Protein AF-A0A485M1F8-F1 (afdb_monomer_lite)

Radius of gyration: 15.32 Å; chains: 1; bounding box: 45×26×35 Å

Foldseek 3Di:
DVVVVVVPDDCDPVNLQVVLQVVLVVVLVVVVVVVPDDSVQRDDDGDPDLADPDDPPDDSPDDDDDDD

Secondary structure (DSSP, 8-state):
-HHHHHHH----HHHHHHHHHHHHHHHHHHHHHT-SS-GGG------S-SS----TT--SS-------

Organism: NCBI:txid1263854

Sequence (68 aa):
MEKLIRENIEVTDSDLRLLALNRAQQVKACLMGMQVIDPARIFLVEKNNLSPDEKPGKSKSRAEITLK

Structure (mmCIF, N/CA/C/O backbone):
data_AF-A0A485M1F8-F1
#
_entry.id   AF-A0A485M1F8-F1
#
loop_
_atom_site.group_PDB
_atom_site.id
_atom_site.type_symbol
_atom_site.label_atom_id
_atom_site.label_alt_id
_atom_site.label_comp_id
_atom_site.label_asym_id
_atom_site.label_entity_id
_atom_site.label_seq_id
_atom_site.pdbx_PDB_ins_code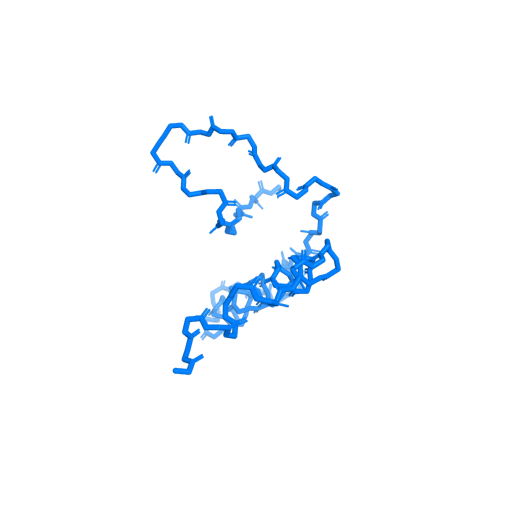
_atom_site.Cartn_x
_atom_site.Cartn_y
_atom_site.Cartn_z
_atom_site.occupancy
_atom_site.B_iso_or_equiv
_atom_site.auth_seq_id
_atom_site.auth_comp_id
_atom_site.auth_asym_id
_atom_site.auth_atom_id
_atom_site.pdbx_PDB_model_num
ATOM 1 N N . MET A 1 1 ? -30.675 5.656 10.705 1.00 59.38 1 MET A N 1
ATOM 2 C CA . MET A 1 1 ? -29.981 4.359 10.547 1.00 59.38 1 MET A CA 1
ATOM 3 C C . MET A 1 1 ? -28.474 4.510 10.363 1.00 59.38 1 MET A C 1
ATOM 5 O O . MET A 1 1 ? -27.751 3.812 11.053 1.00 59.38 1 MET A O 1
ATOM 9 N N . GLU A 1 2 ? -27.975 5.439 9.538 1.00 61.81 2 GLU A N 1
ATOM 10 C CA . GLU A 1 2 ? -26.521 5.607 9.307 1.00 61.81 2 GLU A CA 1
ATOM 11 C C . GLU A 1 2 ? -25.668 5.845 10.571 1.00 61.81 2 GLU A C 1
ATOM 13 O O . GLU A 1 2 ? -24.548 5.347 10.643 1.00 61.81 2 GLU A O 1
ATOM 18 N N . LYS A 1 3 ? -26.184 6.568 11.580 1.00 63.25 3 LYS A N 1
ATOM 19 C CA . LYS A 1 3 ? -25.463 6.803 12.848 1.00 63.25 3 LYS A CA 1
ATOM 20 C C . LYS A 1 3 ? -25.187 5.514 13.632 1.00 63.25 3 LYS A C 1
ATOM 22 O O . LYS A 1 3 ? -24.044 5.284 13.999 1.00 63.25 3 LYS A O 1
ATOM 27 N N . LEU A 1 4 ? -26.197 4.654 13.798 1.00 66.19 4 LEU A N 1
ATOM 28 C CA . LEU A 1 4 ? -26.053 3.383 14.524 1.00 66.19 4 LEU A CA 1
ATOM 29 C C . LEU A 1 4 ? -25.034 2.449 13.860 1.00 66.19 4 LEU A C 1
ATOM 31 O O . LEU A 1 4 ? -24.315 1.732 14.546 1.00 66.19 4 LEU A O 1
ATOM 35 N N . ILE A 1 5 ? -24.975 2.462 12.525 1.00 66.31 5 ILE A N 1
ATOM 36 C CA . ILE A 1 5 ? -24.045 1.627 11.757 1.00 66.31 5 ILE A CA 1
ATOM 37 C C . ILE A 1 5 ? -22.602 2.093 11.985 1.00 66.31 5 ILE A C 1
ATOM 39 O O . ILE A 1 5 ? -21.731 1.269 12.226 1.00 66.31 5 ILE A O 1
ATOM 43 N N . ARG A 1 6 ? -22.340 3.407 11.973 1.00 63.75 6 ARG A N 1
ATOM 44 C CA . ARG A 1 6 ? -20.991 3.943 12.235 1.00 63.75 6 ARG A CA 1
ATOM 45 C C . ARG A 1 6 ? -20.522 3.717 13.670 1.00 63.75 6 ARG A C 1
ATOM 47 O O . ARG A 1 6 ? -19.328 3.565 13.880 1.00 63.75 6 ARG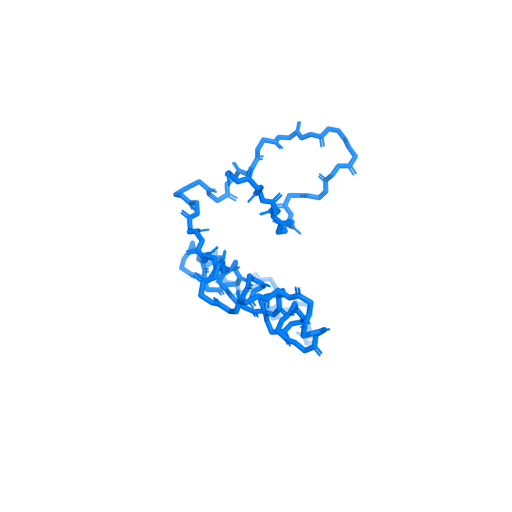 A O 1
ATOM 54 N N . GLU A 1 7 ? -21.441 3.712 14.631 1.00 67.62 7 GLU A N 1
ATOM 55 C CA . GLU A 1 7 ? -21.125 3.511 16.051 1.00 67.62 7 GLU A CA 1
ATOM 56 C C . GLU A 1 7 ? -20.799 2.052 16.401 1.00 67.62 7 GLU A C 1
ATOM 58 O O . GLU A 1 7 ? -20.105 1.820 17.383 1.00 67.62 7 GLU A O 1
ATOM 63 N N . ASN A 1 8 ? -21.261 1.080 15.604 1.00 72.81 8 ASN A N 1
ATOM 64 C CA . ASN A 1 8 ? -21.078 -0.354 15.878 1.00 72.81 8 ASN A CA 1
ATOM 65 C C . ASN A 1 8 ? -20.129 -1.065 14.897 1.00 72.81 8 ASN A C 1
ATOM 67 O O . ASN A 1 8 ? -19.920 -2.269 15.021 1.00 72.81 8 ASN A O 1
ATOM 71 N N . ILE A 1 9 ? -19.568 -0.362 13.908 1.00 73.94 9 ILE A N 1
ATOM 72 C CA . ILE A 1 9 ? -18.514 -0.929 13.061 1.00 73.94 9 ILE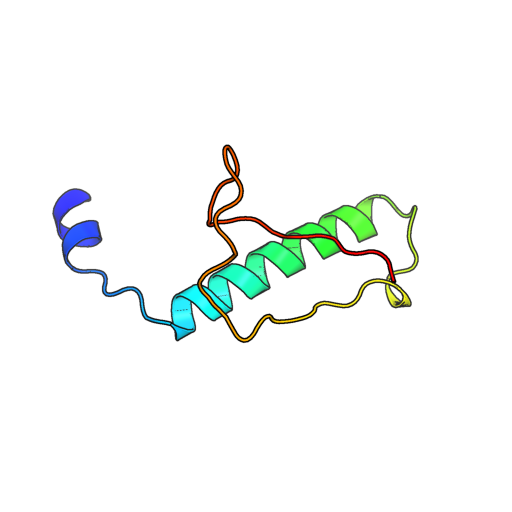 A CA 1
ATOM 73 C C . ILE A 1 9 ? -17.195 -0.832 13.822 1.00 73.94 9 ILE A C 1
ATOM 75 O O . ILE A 1 9 ? -16.603 0.242 13.944 1.00 73.94 9 ILE A O 1
ATOM 79 N N . GLU A 1 10 ? -16.729 -1.974 14.312 1.00 75.06 10 GLU A N 1
ATOM 80 C CA . GLU A 1 10 ? -15.359 -2.119 14.782 1.00 75.06 10 GLU A CA 1
ATOM 81 C C . GLU A 1 10 ? -14.419 -2.110 13.574 1.00 75.06 10 GLU A C 1
ATOM 83 O O . GLU A 1 10 ? -14.502 -2.964 12.692 1.00 75.06 10 GLU A O 1
ATOM 88 N N . VAL A 1 11 ? -13.540 -1.110 13.511 1.00 76.12 11 VAL A N 1
ATOM 89 C CA . VAL A 1 11 ? -12.476 -1.047 12.506 1.00 76.12 11 VAL A CA 1
ATOM 90 C C . VAL A 1 11 ? -11.274 -1.786 13.071 1.00 76.12 11 VAL A C 1
ATOM 92 O O . VAL A 1 11 ? -10.654 -1.313 14.024 1.00 76.12 11 VAL A O 1
ATOM 95 N N . THR A 1 12 ? -10.938 -2.935 12.492 1.00 81.75 12 THR A N 1
ATOM 96 C CA . THR A 1 12 ? -9.763 -3.701 12.914 1.00 81.75 12 THR A CA 1
ATOM 97 C C . THR A 1 12 ? -8.498 -3.214 12.207 1.00 81.75 12 THR A C 1
ATOM 99 O O . THR A 1 12 ? -8.544 -2.590 11.142 1.00 81.75 12 THR A O 1
ATOM 102 N N . ASP A 1 13 ? -7.333 -3.554 12.756 1.00 76.56 13 ASP A N 1
ATOM 103 C CA . ASP A 1 13 ? -6.043 -3.274 12.109 1.00 76.56 13 ASP A CA 1
ATOM 104 C C . ASP A 1 13 ? -5.933 -3.932 10.723 1.00 76.56 13 ASP A C 1
ATOM 106 O O . ASP A 1 13 ? -5.309 -3.386 9.809 1.00 76.56 13 ASP A O 1
ATOM 110 N N . SER A 1 14 ? -6.595 -5.077 10.535 1.00 79.56 14 SER A N 1
ATOM 111 C CA . SER A 1 14 ? -6.689 -5.761 9.242 1.00 79.56 14 SER A CA 1
ATOM 112 C C . SER A 1 14 ? -7.464 -4.929 8.218 1.00 79.56 14 SER A C 1
ATOM 114 O O . SER A 1 14 ? -7.048 -4.835 7.062 1.00 79.56 14 SER A O 1
ATOM 116 N N . ASP A 1 15 ? -8.543 -4.265 8.637 1.00 80.50 15 ASP A N 1
ATOM 117 C CA . ASP A 1 15 ? -9.323 -3.378 7.770 1.00 80.50 15 ASP A CA 1
ATOM 118 C C . ASP A 1 15 ? -8.513 -2.141 7.372 1.00 80.50 15 ASP A C 1
ATOM 120 O O . ASP A 1 15 ? -8.512 -1.734 6.208 1.00 80.50 15 ASP A O 1
ATOM 124 N N . LEU A 1 16 ? -7.754 -1.571 8.314 1.00 80.06 16 LEU A N 1
ATOM 125 C CA . LEU A 1 16 ? -6.848 -0.454 8.033 1.00 80.06 16 LEU A CA 1
ATOM 126 C C . LEU A 1 16 ? -5.737 -0.853 7.053 1.00 80.06 16 LEU A C 1
ATOM 128 O O . LEU A 1 16 ? -5.401 -0.078 6.151 1.00 80.06 16 LEU A O 1
ATOM 132 N N . ARG A 1 17 ? -5.208 -2.075 7.180 1.00 80.44 17 ARG A N 1
ATOM 133 C CA . ARG A 1 17 ? -4.224 -2.650 6.255 1.00 80.44 17 ARG A CA 1
ATOM 134 C C . ARG A 1 17 ? -4.797 -2.811 4.847 1.00 80.44 17 ARG A C 1
ATOM 136 O O . ARG A 1 17 ? -4.180 -2.360 3.879 1.00 80.44 17 ARG A O 1
ATOM 143 N N . LEU A 1 18 ? -5.995 -3.386 4.723 1.00 84.31 18 LEU A N 1
ATOM 144 C CA . LEU A 1 18 ? -6.693 -3.526 3.439 1.00 84.31 18 LEU A CA 1
ATOM 145 C C . LEU A 1 18 ? -6.976 -2.162 2.800 1.00 84.31 18 LEU A C 1
ATOM 147 O O . LEU A 1 18 ? -6.749 -1.975 1.603 1.00 84.31 18 LEU A O 1
ATOM 151 N N . LEU A 1 19 ? -7.403 -1.183 3.599 1.00 84.94 19 LEU A N 1
ATOM 152 C CA . LEU A 1 19 ? -7.649 0.182 3.144 1.00 84.94 19 LEU A CA 1
ATOM 153 C C . LEU A 1 19 ? -6.369 0.863 2.635 1.00 84.94 19 LEU A C 1
ATOM 155 O O . LEU A 1 19 ? -6.393 1.530 1.597 1.00 84.94 19 LEU A O 1
ATOM 159 N N . ALA A 1 20 ? -5.246 0.703 3.340 1.00 82.50 20 ALA A N 1
ATOM 160 C CA . ALA A 1 20 ? -3.953 1.233 2.914 1.00 82.50 20 AL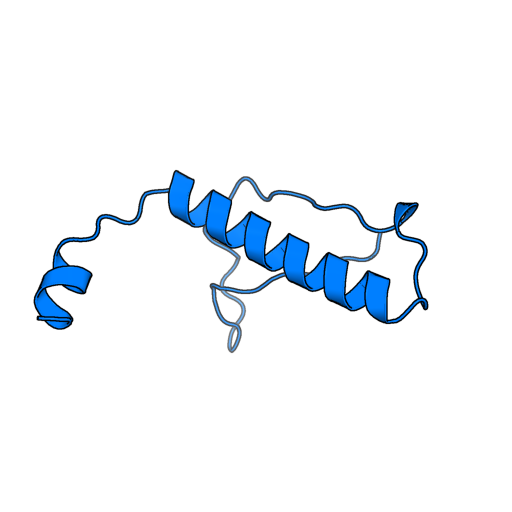A A CA 1
ATOM 161 C C . ALA A 1 20 ? -3.496 0.609 1.585 1.00 82.50 20 ALA A C 1
ATOM 163 O O . ALA A 1 20 ? -3.076 1.330 0.675 1.00 82.50 20 ALA A O 1
ATOM 164 N N . LEU A 1 21 ? -3.647 -0.711 1.446 1.00 84.44 21 LEU A N 1
ATOM 165 C CA . LEU A 1 21 ? -3.306 -1.441 0.228 1.00 84.44 21 LEU A CA 1
ATOM 166 C C . LEU A 1 21 ? -4.169 -0.997 -0.960 1.00 84.44 21 LEU A C 1
ATOM 168 O O . LEU A 1 21 ? -3.632 -0.702 -2.028 1.00 84.44 21 LEU A O 1
ATOM 172 N N . ASN A 1 22 ? -5.483 -0.858 -0.764 1.00 87.50 22 ASN A N 1
ATOM 173 C CA . ASN A 1 22 ? -6.402 -0.398 -1.805 1.00 87.50 22 ASN A CA 1
ATOM 174 C C . ASN A 1 22 ? -6.047 1.014 -2.304 1.00 87.50 22 ASN A C 1
ATOM 176 O O . ASN A 1 22 ? -5.985 1.262 -3.509 1.00 87.50 22 ASN A O 1
ATOM 180 N N . ARG A 1 23 ? -5.715 1.931 -1.386 1.00 85.38 23 ARG A N 1
ATOM 181 C CA . ARG A 1 23 ? -5.268 3.291 -1.734 1.00 85.38 23 ARG A CA 1
ATOM 182 C C . ARG A 1 23 ? -3.980 3.284 -2.545 1.00 85.38 23 ARG A C 1
ATOM 184 O O . ARG A 1 23 ? -3.878 3.993 -3.543 1.00 85.38 23 ARG A O 1
ATOM 191 N N . ALA A 1 24 ? -3.001 2.479 -2.143 1.00 85.62 24 ALA A N 1
ATOM 192 C CA . ALA A 1 24 ? -1.739 2.381 -2.862 1.00 85.62 24 ALA A CA 1
ATOM 193 C C . ALA A 1 24 ? -1.931 1.762 -4.264 1.00 85.62 24 ALA A C 1
ATOM 195 O O . ALA A 1 24 ? -1.332 2.228 -5.236 1.00 85.62 24 ALA A O 1
ATOM 196 N N . GLN A 1 25 ? -2.826 0.776 -4.400 1.00 86.94 25 GLN A N 1
ATOM 197 C CA . GLN A 1 25 ? -3.212 0.205 -5.694 1.00 86.94 25 GLN A CA 1
ATOM 198 C C . GLN A 1 25 ? -3.882 1.232 -6.614 1.00 86.94 25 GLN A C 1
ATOM 200 O O . GLN A 1 25 ? -3.540 1.283 -7.794 1.00 86.94 25 GLN A O 1
ATOM 205 N N . GLN A 1 26 ? -4.779 2.079 -6.097 1.00 87.56 26 GLN A N 1
ATOM 206 C CA . GLN A 1 26 ? -5.384 3.157 -6.890 1.00 87.56 26 GLN A CA 1
ATOM 207 C C . GLN A 1 26 ? -4.336 4.142 -7.414 1.00 87.56 26 GLN A C 1
ATOM 209 O O . GLN A 1 26 ? -4.377 4.519 -8.585 1.00 87.56 26 GLN A O 1
ATOM 214 N N . VAL A 1 27 ? -3.361 4.521 -6.581 1.00 85.69 27 VAL A N 1
ATOM 215 C CA . VAL A 1 27 ? -2.253 5.388 -7.012 1.00 85.69 27 VAL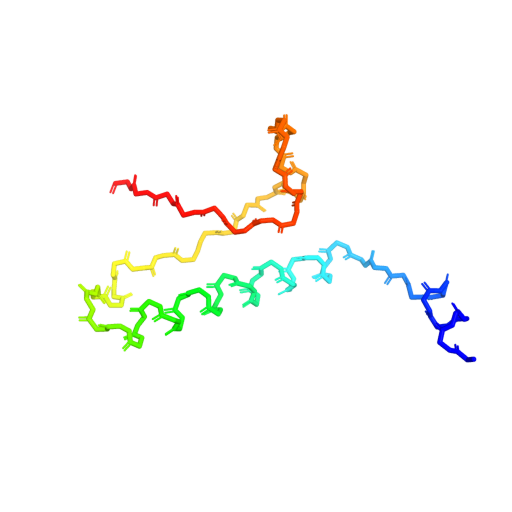 A CA 1
ATOM 216 C C . VAL A 1 27 ? -1.430 4.707 -8.107 1.00 85.69 27 VAL A C 1
ATOM 218 O O . VAL A 1 27 ? -1.152 5.330 -9.129 1.00 85.69 27 VAL A O 1
ATOM 221 N N . LYS A 1 28 ? -1.100 3.417 -7.950 1.00 84.81 28 LYS A N 1
ATOM 222 C CA . LYS A 1 28 ? -0.414 2.640 -8.995 1.00 84.81 28 LYS A CA 1
ATOM 223 C C . LYS A 1 28 ? -1.214 2.615 -10.300 1.00 84.81 28 LYS A C 1
ATOM 225 O O . LYS A 1 28 ? -0.637 2.856 -11.353 1.00 84.81 28 LYS A O 1
ATOM 230 N N . ALA A 1 29 ? -2.519 2.354 -10.241 1.00 86.44 29 ALA A N 1
ATOM 231 C CA . ALA A 1 29 ? -3.380 2.324 -11.421 1.00 86.44 29 ALA A CA 1
ATOM 232 C C . ALA A 1 29 ? -3.417 3.685 -12.138 1.00 86.44 29 ALA A C 1
ATOM 234 O O . ALA A 1 29 ? -3.302 3.734 -13.361 1.00 86.44 29 ALA A O 1
ATOM 235 N N . CYS A 1 30 ? -3.494 4.784 -11.382 1.00 86.19 30 CYS A N 1
ATOM 236 C CA . CYS A 1 30 ? -3.419 6.139 -11.925 1.00 86.19 30 CYS A CA 1
ATOM 237 C C . CYS A 1 30 ? -2.079 6.388 -12.640 1.00 86.19 30 CYS A C 1
ATOM 239 O O . CYS A 1 30 ? -2.063 6.801 -13.797 1.00 86.19 30 CYS A O 1
ATOM 241 N N . LEU A 1 31 ? -0.956 6.042 -11.997 1.00 83.56 31 LEU A N 1
ATOM 242 C CA . LEU A 1 31 ? 0.385 6.190 -12.577 1.00 83.56 31 LEU A CA 1
ATOM 243 C C . LEU A 1 31 ? 0.580 5.334 -13.839 1.00 83.56 31 LEU A C 1
ATOM 245 O O . LEU A 1 31 ? 1.192 5.795 -14.800 1.00 83.56 31 LEU A O 1
ATOM 249 N N . MET A 1 32 ? 0.033 4.114 -13.864 1.00 83.75 32 MET A N 1
ATOM 250 C CA . MET A 1 32 ? 0.049 3.253 -15.052 1.00 83.75 32 MET A CA 1
ATOM 251 C C . MET A 1 32 ? -0.782 3.843 -16.198 1.00 83.75 32 MET A C 1
ATOM 253 O O . MET A 1 32 ? -0.355 3.794 -17.349 1.00 83.75 32 MET A O 1
ATOM 257 N N . GLY A 1 33 ? -1.940 4.438 -15.893 1.00 82.88 33 GLY A N 1
ATOM 258 C CA . GLY A 1 33 ? -2.795 5.096 -16.885 1.00 82.88 33 GLY A CA 1
ATOM 259 C C . GLY A 1 33 ? -2.138 6.306 -17.553 1.00 82.88 33 GLY A C 1
ATOM 260 O O . GLY A 1 33 ? -2.418 6.589 -18.713 1.00 82.88 33 GLY A O 1
ATOM 261 N N . MET A 1 34 ? -1.217 6.984 -16.860 1.00 81.12 34 MET A N 1
ATOM 262 C CA . MET A 1 34 ? -0.459 8.104 -17.425 1.00 81.12 34 MET A CA 1
ATOM 263 C C . MET A 1 34 ? 0.609 7.660 -18.442 1.00 81.12 34 MET A C 1
ATOM 265 O O . MET A 1 34 ? 1.110 8.507 -19.171 1.00 81.12 34 MET A O 1
ATOM 269 N N . GLN A 1 35 ? 0.978 6.370 -18.495 1.00 76.50 35 GLN A N 1
ATOM 270 C CA . GLN A 1 35 ? 2.020 5.795 -19.375 1.00 76.50 35 GLN A CA 1
ATOM 271 C C . GLN A 1 35 ? 3.412 6.465 -19.304 1.00 76.50 35 GLN A C 1
ATOM 273 O O . GLN A 1 35 ? 4.294 6.155 -20.098 1.00 76.50 35 GLN A O 1
ATOM 278 N N . VAL A 1 36 ? 3.650 7.348 -18.328 1.00 76.88 36 VAL A N 1
ATOM 279 C CA . VAL A 1 36 ? 4.940 8.038 -18.137 1.00 76.88 36 VAL A CA 1
ATOM 280 C C . VAL A 1 36 ? 5.964 7.147 -17.418 1.00 76.88 36 VAL A C 1
ATOM 282 O O . VAL A 1 36 ? 7.168 7.369 -17.523 1.00 76.88 36 VAL A O 1
ATOM 285 N N . ILE A 1 37 ? 5.505 6.140 -16.668 1.00 78.38 37 ILE A N 1
ATOM 286 C CA . ILE A 1 37 ? 6.345 5.331 -15.776 1.00 78.38 37 ILE A CA 1
ATOM 287 C C . ILE A 1 37 ? 6.143 3.850 -16.085 1.00 78.38 37 ILE A C 1
ATOM 289 O O . ILE A 1 37 ? 5.012 3.367 -16.139 1.00 78.38 37 ILE A O 1
ATOM 293 N N . ASP A 1 38 ? 7.252 3.124 -16.239 1.00 77.56 38 ASP A N 1
ATOM 294 C CA . ASP A 1 38 ? 7.233 1.674 -16.409 1.00 77.56 38 ASP A CA 1
ATOM 295 C C . ASP A 1 38 ? 6.627 0.994 -15.158 1.00 77.56 38 ASP A C 1
ATOM 297 O O . ASP A 1 38 ? 7.119 1.220 -14.043 1.00 77.56 38 ASP A O 1
ATOM 301 N N . PRO A 1 39 ? 5.587 0.149 -15.304 1.00 76.75 39 PRO A N 1
ATOM 302 C CA . PRO A 1 39 ? 4.946 -0.541 -14.186 1.00 76.75 39 PRO A CA 1
ATOM 303 C C . PRO A 1 39 ? 5.906 -1.371 -13.327 1.00 76.75 39 PRO A C 1
ATOM 305 O O . PRO A 1 39 ? 5.657 -1.530 -12.130 1.00 76.75 39 PRO A O 1
ATOM 308 N N . ALA A 1 40 ? 6.996 -1.882 -13.908 1.00 80.88 40 ALA A N 1
ATOM 309 C CA . ALA A 1 40 ? 8.015 -2.658 -13.206 1.00 80.88 40 ALA A CA 1
ATOM 310 C C . ALA A 1 40 ? 8.837 -1.814 -12.218 1.00 80.88 40 ALA A C 1
ATOM 312 O O . ALA A 1 40 ? 9.494 -2.365 -11.338 1.00 80.88 40 ALA A O 1
ATOM 313 N N . ARG A 1 41 ? 8.787 -0.479 -12.329 1.00 80.50 41 ARG A N 1
ATOM 314 C CA . ARG A 1 41 ? 9.457 0.456 -11.410 1.00 80.50 41 ARG A CA 1
ATOM 315 C C . ARG A 1 41 ? 8.572 0.891 -10.239 1.00 80.50 41 ARG A C 1
ATOM 317 O O . ARG A 1 41 ? 9.049 1.595 -9.352 1.00 80.50 41 ARG A O 1
ATOM 324 N N . ILE A 1 42 ? 7.293 0.504 -10.225 1.00 79.88 42 ILE A N 1
ATOM 325 C CA . ILE A 1 42 ? 6.340 0.894 -9.181 1.00 79.88 42 ILE A CA 1
ATOM 326 C C . ILE A 1 42 ? 6.206 -0.237 -8.162 1.00 79.88 42 ILE A C 1
ATOM 328 O O . ILE A 1 42 ? 5.552 -1.255 -8.410 1.00 79.88 42 ILE A O 1
ATOM 332 N N . PHE A 1 43 ? 6.770 -0.016 -6.978 1.00 82.38 43 PHE A N 1
ATOM 333 C CA . PHE A 1 43 ? 6.722 -0.962 -5.869 1.00 82.38 43 PHE A CA 1
ATOM 334 C C . PHE A 1 43 ? 5.684 -0.530 -4.833 1.00 82.38 43 PHE A C 1
ATOM 336 O O . PHE A 1 43 ? 5.693 0.601 -4.349 1.00 82.38 43 PHE A O 1
ATOM 343 N N . LEU A 1 44 ? 4.789 -1.452 -4.482 1.00 81.50 44 LEU A N 1
ATOM 344 C CA . LEU A 1 44 ? 3.858 -1.292 -3.369 1.00 81.50 44 LEU A CA 1
ATOM 345 C C . LEU A 1 44 ? 4.570 -1.761 -2.100 1.00 81.50 44 LEU A C 1
ATOM 347 O O . LEU A 1 44 ? 4.822 -2.952 -1.942 1.00 81.50 44 LEU A O 1
ATOM 351 N N . VAL A 1 45 ? 4.925 -0.822 -1.225 1.00 79.75 45 VAL A N 1
ATOM 352 C CA . VAL A 1 45 ? 5.565 -1.123 0.060 1.00 79.75 45 VAL A CA 1
ATOM 353 C C . VAL A 1 45 ? 4.544 -0.939 1.165 1.00 79.75 45 VAL A C 1
ATOM 355 O O . VAL A 1 45 ? 3.970 0.139 1.322 1.00 79.75 45 VAL A O 1
ATOM 358 N N . GLU A 1 46 ? 4.336 -1.991 1.944 1.00 73.69 46 GLU A N 1
ATOM 359 C CA . GLU A 1 46 ? 3.507 -1.915 3.134 1.00 73.69 46 GLU A CA 1
ATOM 360 C C . GLU A 1 46 ? 4.333 -1.407 4.323 1.00 73.69 46 GLU A C 1
ATOM 362 O O . GLU A 1 46 ? 5.437 -1.891 4.578 1.00 73.69 46 GLU A O 1
ATOM 367 N N . LYS A 1 47 ? 3.820 -0.410 5.052 1.00 69.00 47 LYS A N 1
ATOM 368 C CA . LYS A 1 47 ? 4.427 0.040 6.311 1.00 69.00 47 LYS A CA 1
ATOM 369 C C . LYS A 1 47 ? 3.854 -0.784 7.465 1.00 69.00 47 LYS A C 1
ATOM 371 O O . LYS A 1 47 ? 2.644 -0.823 7.636 1.00 69.00 47 LYS A O 1
ATOM 376 N N . ASN A 1 48 ? 4.734 -1.339 8.302 1.00 62.19 48 ASN A N 1
ATOM 377 C CA . ASN A 1 48 ? 4.343 -2.055 9.527 1.00 62.19 48 ASN A CA 1
ATOM 378 C C . ASN A 1 48 ? 3.678 -1.153 10.583 1.00 62.19 48 ASN A C 1
ATOM 380 O O . ASN A 1 48 ? 3.008 -1.665 11.471 1.00 62.19 48 ASN A O 1
ATOM 384 N N . ASN A 1 49 ? 3.857 0.171 10.502 1.00 61.34 49 ASN A N 1
ATOM 385 C CA . ASN A 1 49 ? 3.214 1.123 11.407 1.00 61.34 49 ASN A CA 1
ATOM 386 C C . ASN A 1 49 ? 1.989 1.761 10.749 1.00 61.34 49 ASN A C 1
ATOM 388 O O . ASN A 1 49 ? 2.112 2.498 9.767 1.00 61.34 49 ASN A O 1
ATOM 392 N N . LEU A 1 50 ? 0.826 1.518 11.357 1.00 58.88 50 LEU A N 1
ATOM 393 C CA . LEU A 1 50 ? -0.467 2.115 11.003 1.00 58.88 50 LEU A CA 1
ATOM 394 C C . LEU A 1 50 ? -0.586 3.586 11.445 1.00 58.88 50 LEU A C 1
ATOM 396 O O . LEU A 1 50 ? -1.466 4.311 10.984 1.00 58.88 50 LEU A O 1
ATOM 400 N N . SER A 1 51 ? 0.321 4.048 12.306 1.00 59.53 51 SER A N 1
ATOM 401 C CA . SER A 1 51 ? 0.417 5.418 12.812 1.00 59.53 51 SER A CA 1
ATOM 402 C C . SER A 1 51 ? 1.592 6.150 12.143 1.00 59.53 51 SER A C 1
ATOM 404 O O . SER A 1 51 ? 2.746 5.967 12.534 1.00 59.53 51 SER A O 1
ATOM 406 N N . PRO A 1 52 ? 1.344 6.969 11.103 1.00 62.66 52 PRO A N 1
ATOM 407 C CA . PRO A 1 52 ? 2.395 7.768 10.482 1.00 62.66 52 PRO A CA 1
ATOM 408 C C . PRO A 1 52 ? 2.820 8.929 11.386 1.00 62.66 52 PRO A C 1
ATOM 410 O O . PRO A 1 52 ? 1.989 9.487 12.101 1.00 62.66 52 PRO A O 1
ATOM 413 N N . ASP A 1 53 ? 4.084 9.354 11.268 1.00 61.16 53 ASP A N 1
ATOM 414 C CA . ASP A 1 53 ? 4.596 10.545 11.955 1.00 61.16 53 ASP A CA 1
ATOM 415 C C . ASP A 1 53 ? 3.685 11.758 11.720 1.00 61.16 53 ASP A C 1
ATOM 417 O O . ASP A 1 53 ? 3.349 12.111 10.569 1.00 61.16 53 ASP A O 1
ATOM 421 N N . GLU A 1 54 ? 3.301 12.394 12.830 1.00 58.84 54 GLU A N 1
ATOM 422 C CA . GLU A 1 54 ? 2.497 13.610 12.866 1.00 58.84 54 GLU A CA 1
ATOM 423 C C . GLU A 1 54 ? 3.303 14.768 12.271 1.00 58.84 54 GLU A C 1
ATOM 425 O O . GLU A 1 54 ? 4.037 15.488 12.939 1.00 58.84 54 GLU A O 1
ATOM 430 N N . LYS A 1 55 ? 3.177 14.936 10.954 1.00 63.88 55 LYS A N 1
ATOM 431 C CA . LYS A 1 55 ? 3.662 16.119 10.242 1.00 63.88 55 LYS A CA 1
ATOM 432 C C . LYS A 1 55 ? 2.569 17.197 10.330 1.00 63.88 55 LYS A C 1
ATOM 434 O O . LYS A 1 55 ? 1.432 16.898 9.942 1.00 63.88 55 LYS A O 1
ATOM 439 N N . PRO A 1 56 ? 2.873 18.426 10.788 1.00 51.66 56 PRO A N 1
ATOM 440 C CA . PRO A 1 56 ? 1.872 19.483 10.908 1.00 51.66 56 PRO A CA 1
ATOM 441 C C . PRO A 1 56 ? 1.219 19.761 9.546 1.00 51.66 56 PRO A C 1
ATOM 443 O O . PRO A 1 56 ? 1.894 19.835 8.520 1.00 51.66 56 PRO A O 1
ATOM 446 N N . GLY A 1 57 ? -0.115 19.844 9.533 1.00 66.50 57 GLY A N 1
ATOM 447 C CA . GLY A 1 57 ? -0.914 20.106 8.330 1.00 66.50 57 GLY A CA 1
ATOM 448 C C . GLY A 1 57 ? -1.138 18.911 7.393 1.00 66.50 57 GLY A C 1
ATOM 449 O O . GLY A 1 57 ? -1.748 19.085 6.340 1.00 66.50 57 GLY A O 1
ATOM 450 N N . LYS A 1 58 ? -0.681 17.695 7.732 1.00 64.94 58 LYS A N 1
ATOM 451 C CA . LYS A 1 58 ? -0.882 16.507 6.885 1.00 64.94 58 LYS A CA 1
ATOM 452 C C . LYS A 1 58 ? -1.811 15.489 7.534 1.00 64.94 58 LYS A C 1
ATOM 454 O O . LYS A 1 58 ? -1.612 15.086 8.675 1.00 64.94 58 LYS A O 1
ATOM 459 N N . SER A 1 59 ? -2.772 14.994 6.753 1.00 64.75 59 SER A N 1
ATOM 460 C CA . SER A 1 59 ? -3.664 13.916 7.187 1.00 64.75 59 SER A CA 1
ATOM 461 C C . SER A 1 59 ? -2.873 12.663 7.583 1.00 64.75 59 SER A C 1
ATOM 463 O O . SER A 1 59 ? -1.877 12.310 6.935 1.00 64.75 59 SER A O 1
ATOM 465 N N . LYS A 1 60 ? -3.343 11.982 8.637 1.00 67.69 60 LYS A N 1
ATOM 466 C CA . LYS A 1 60 ? -2.874 10.645 9.047 1.00 67.69 60 LYS A CA 1
ATOM 467 C C . LYS A 1 60 ? -3.232 9.581 8.000 1.00 67.69 60 LYS A C 1
ATOM 469 O O . LYS A 1 60 ? -2.598 8.542 7.915 1.00 67.69 60 LYS A O 1
ATOM 474 N N . SER A 1 61 ? -4.212 9.873 7.149 1.00 68.25 61 SER A N 1
ATOM 475 C CA . SER A 1 61 ? -4.705 9.001 6.089 1.00 68.25 61 SER A CA 1
ATOM 476 C C . SER A 1 61 ? -4.119 9.414 4.729 1.00 68.25 61 SER A C 1
ATOM 478 O O . SER A 1 61 ? -4.842 9.924 3.872 1.00 68.25 61 SER A O 1
ATOM 480 N N . ARG A 1 62 ? -2.804 9.236 4.531 1.00 73.50 62 ARG A N 1
ATOM 481 C CA . ARG A 1 62 ? -2.093 9.630 3.297 1.00 73.50 62 ARG A CA 1
ATOM 482 C C . ARG A 1 62 ? -1.318 8.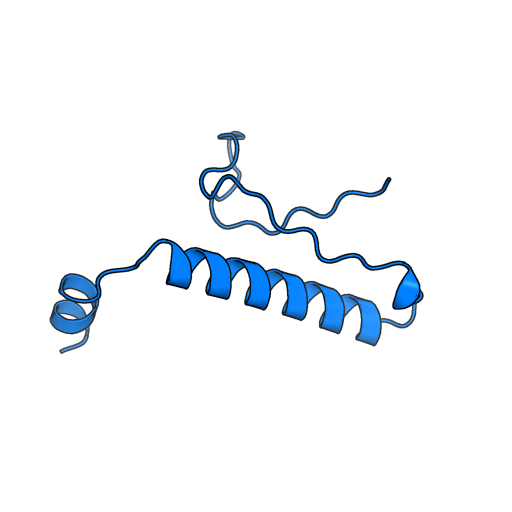469 2.669 1.00 73.50 62 ARG A C 1
ATOM 484 O O . ARG A 1 62 ? -0.727 7.673 3.390 1.00 73.50 62 ARG A O 1
ATOM 491 N N . ALA A 1 63 ? -1.278 8.420 1.338 1.00 71.69 63 ALA A N 1
ATOM 492 C CA . ALA A 1 63 ? -0.318 7.603 0.598 1.00 71.69 63 ALA A CA 1
ATOM 493 C C . ALA A 1 63 ? 0.973 8.418 0.406 1.00 71.69 63 ALA A C 1
ATOM 495 O O . ALA A 1 63 ? 0.920 9.569 -0.028 1.00 71.69 63 ALA A O 1
ATOM 496 N N . GLU A 1 64 ? 2.123 7.855 0.777 1.00 77.38 64 GLU A N 1
ATOM 497 C CA . GLU A 1 64 ? 3.431 8.508 0.651 1.00 77.38 64 GLU A CA 1
ATOM 498 C C . GLU A 1 64 ? 4.179 7.885 -0.531 1.00 77.38 64 GLU A C 1
ATOM 500 O O . GLU A 1 64 ? 4.396 6.676 -0.566 1.00 77.38 64 GLU A O 1
ATOM 505 N N . ILE A 1 65 ? 4.544 8.708 -1.516 1.00 77.94 65 ILE A N 1
ATOM 506 C CA . ILE A 1 65 ? 5.353 8.284 -2.661 1.00 77.94 65 ILE A CA 1
ATOM 507 C C . ILE A 1 65 ? 6.804 8.613 -2.328 1.00 77.94 65 ILE A C 1
ATOM 509 O O . ILE A 1 65 ? 7.123 9.759 -2.011 1.00 77.94 65 ILE A O 1
ATOM 513 N N . THR A 1 66 ? 7.673 7.609 -2.395 1.00 77.94 66 THR A N 1
ATOM 514 C CA . THR A 1 66 ? 9.106 7.768 -2.131 1.00 77.94 66 THR A CA 1
ATOM 515 C C . THR A 1 66 ? 9.874 7.281 -3.350 1.00 77.94 66 THR A C 1
ATOM 517 O O . THR A 1 66 ? 9.631 6.172 -3.819 1.00 77.94 66 THR A O 1
ATOM 520 N N . LEU A 1 67 ? 10.779 8.110 -3.863 1.00 74.50 67 LEU A N 1
ATOM 521 C CA . LEU A 1 67 ? 11.718 7.746 -4.922 1.00 74.50 67 LEU A CA 1
ATOM 522 C C . LEU A 1 67 ? 13.011 7.295 -4.234 1.00 74.50 67 LEU A C 1
ATOM 524 O O . LEU A 1 67 ? 13.547 8.041 -3.413 1.00 74.50 67 LEU A O 1
ATOM 528 N N . LYS A 1 68 ? 13.454 6.070 -4.509 1.00 66.75 68 LYS A N 1
ATOM 529 C CA . LYS A 1 68 ? 14.763 5.554 -4.098 1.00 66.75 68 LYS A CA 1
ATOM 530 C C . LYS A 1 68 ? 15.666 5.444 -5.312 1.00 66.75 68 LYS A C 1
ATOM 532 O O . LYS A 1 68 ? 15.121 5.135 -6.395 1.00 66.75 68 LYS A O 1
#

pLDDT: mean 74.62, std 9.11, range [51.66, 87.56]